Protein 2BV2 (pdb70)

Radius of gyration: 18.19 Å; Cα contacts (8 Å, |Δi|>4): 492; chains: 2; bounding box: 46×41×26 Å

Foldseek 3Di:
DKKKFAQAFPRDHDIDIDDAKFQFCVVVPQQQRTFWMADQAAKKKWAQHGRSDHDIFIDGGGIGRGQVSRPDDHSRTTIMHTD/DKKKFAQAFQRDHDIDMDDAKDQFCVVVPQQQRTFWMADQAAKKKWALDGRPDHDIFIDGGDIQRGQVSRPHDHSRTTIMHGD

InterPro domains:
  IPR001064 Beta/gamma crystallin [PF00030] (3-82)
  IPR001064 Beta/gamma crystallin [PS50915] (2-42)
  IPR001064 Beta/gamma crystallin [PS50915] (43-84)
  IPR001064 Beta/gamma crystallin [SM00247] (3-84)
  IPR011024 Gamma-crystallin-like [SSF49695] (1-82)
  IPR050252 Beta/Gamma-Crystallin [PTHR11818] (2-81)

Sequence (166 aa):
GKIILFEDVEFGGKKLELETSVSDLNVHGFNDIVSSIIVESGTWFVFDDEGFSGPSYKLTPGKYPNPGSWGGNDDELSSVKQQGKIILFEDVEFGGKKLELETSVSDLNVHGFNDIVSSIIVESGTWFVFDDEGFSGPSYKLTPGKYPNPGSWGGNDDELSSVKQQ

Organism: Ciona intestinalis (NCBI:txid7719)

Solvent-accessible surface area: 7628 Å² total; per-residue (Å²): 41,71,0,16,0,12,68,62,76,117,52,26,48,130,138,28,92,14,107,96,43,15,53,39,0,76,104,87,49,2,37,54,47,0,6,0,0,20,3,92,50,27,31,0,60,0,14,6,31,84,39,69,11,0,49,41,31,123,0,63,80,33,146,32,40,61,13,59,51,20,61,15,92,80,64,60,0,6,0,0,50,70,116,46,47,0,8,0,14,70,36,35,42,47,3,46,133,109,30,77,13,109,86,48,13,53,46,0,90,110,82,49,3,41,56,49,0,7,0,0,28,3,97,50,36,25,0,60,0,23,7,77,69,37,63,54,38,78,62,30,121,4,60,78,31,141,28,37,59,14,60,49,19,61,17,78,79,57,66,0,8,0,0,91,60,174

B-factor: mean 14.63, std 6.24, range [4.91, 46.44]

Secondary structure (DSSP, 8-state):
-EEEEESSGGG-S-EEEESS-BS-GGGGT-TT---EEEEEES-EEEEEETTTEEEEEEE-SEEE-SGGGGT--TT---EEEE-/-EEEEEEEGGGEEEEEEESS-BS-GGGGT-TT---EEEEEES-EEEEEETTTEEEEEEE-SEEE-SHHHHT--TT---EEEE-

Structure (mmCIF, N/CA/C/O backbone):
data_2BV2
#
_entry.id   2BV2
#
_cell.length_a   98.037
_cell.length_b   29.788
_cell.length_c   57.278
_cell.angle_alpha   90.00
_cell.angle_beta   121.48
_cell.angle_gamma   90.00
#
_symmetry.space_group_name_H-M   'C 1 2 1'
#
loop_
_entity.id
_entity.type
_entity.pdbx_description
1 polymer 'CIONA BETAGAMMA-CRYSTALLIN'
2 non-polymer 'CALCIUM ION'
3 non-polymer 'ACETATE ION'
4 non-polymer 'SULFATE ION'
5 water water
#
loop_
_atom_site.group_PDB
_atom_site.id
_atom_site.type_symbol
_atom_site.label_atom_id
_atom_site.label_alt_id
_atom_site.label_comp_id
_atom_site.label_asym_id
_atom_site.label_entity_id
_atom_site.label_seq_id
_atom_site.pdbx_PDB_ins_code
_atom_site.Cartn_x
_atom_site.Cartn_y
_atom_site.Cartn_z
_atom_site.occupancy
_atom_site.B_iso_or_equiv
_at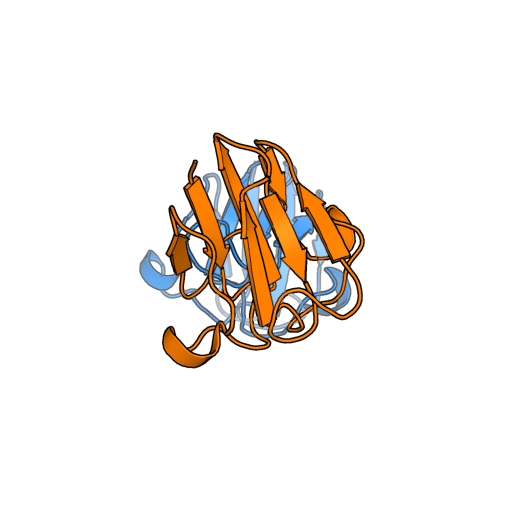om_site.auth_seq_id
_atom_site.auth_comp_id
_atom_site.auth_asym_id
_atom_site.auth_atom_id
_atom_site.pdbx_PDB_model_num
ATOM 1 N N . GLY A 1 1 ? 37.343 10.214 21.913 1.00 25.35 1 GLY A N 1
ATOM 2 C CA . GLY A 1 1 ? 36.532 9.670 20.800 1.00 21.75 1 GLY A CA 1
ATOM 3 C C . GLY A 1 1 ? 37.346 9.635 19.525 1.00 17.15 1 GLY A C 1
ATOM 4 O O . GLY A 1 1 ? 38.241 10.453 19.331 1.00 18.81 1 GLY A O 1
ATOM 5 N N . LYS A 1 2 ? 37.038 8.682 18.655 1.00 14.90 2 LYS A N 1
ATOM 6 C CA . LYS A 1 2 ? 37.688 8.597 17.357 1.00 13.66 2 LYS A CA 1
ATOM 7 C C . LYS A 1 2 ? 36.668 8.132 16.339 1.00 11.20 2 LYS A C 1
ATOM 8 O O . LYS A 1 2 ? 36.033 7.101 16.516 1.00 13.80 2 LYS A O 1
ATOM 14 N N . ILE A 1 3 ? 36.537 8.900 15.265 1.00 10.20 3 ILE A N 1
ATOM 15 C CA . ILE A 1 3 ? 35.631 8.555 14.167 1.00 9.71 3 ILE A CA 1
ATOM 16 C C . ILE A 1 3 ? 36.431 8.626 12.875 1.00 8.47 3 ILE A C 1
ATOM 17 O O . ILE A 1 3 ? 37.312 9.486 12.714 1.00 11.78 3 ILE A O 1
ATOM 22 N N . ILE A 1 4 ? 36.140 7.709 11.962 1.00 10.87 4 ILE A N 1
ATOM 23 C CA . ILE A 1 4 ? 36.772 7.683 10.642 1.00 10.35 4 ILE A CA 1
ATOM 24 C C . ILE A 1 4 ? 35.686 7.784 9.565 1.00 8.84 4 ILE A C 1
ATOM 25 O O . ILE A 1 4 ? 34.788 6.930 9.486 1.00 10.46 4 ILE A O 1
ATOM 30 N N . LEU A 1 5 ? 35.805 8.820 8.732 1.00 9.85 5 LEU A N 1
ATOM 31 C CA . LEU A 1 5 ? 34.859 9.105 7.665 1.00 7.80 5 LEU A CA 1
ATOM 32 C C . LEU A 1 5 ? 35.453 8.611 6.364 1.00 9.14 5 LEU A C 1
ATOM 33 O O . LEU A 1 5 ? 36.639 8.814 6.129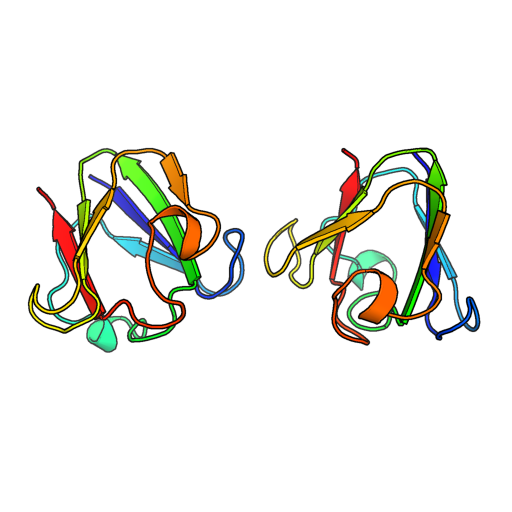 1.00 10.10 5 LEU A O 1
ATOM 38 N N . PHE A 1 6 ? 34.628 7.989 5.523 1.00 8.55 6 PHE A N 1
ATOM 39 C CA . PHE A 1 6 ? 35.077 7.410 4.264 1.00 8.46 6 PHE A CA 1
ATOM 40 C C . PHE A 1 6 ? 34.328 7.984 3.088 1.00 8.03 6 PHE A C 1
ATOM 41 O O . PHE A 1 6 ? 33.114 8.126 3.149 1.00 10.65 6 PHE A O 1
ATOM 49 N N . GLU A 1 7 ? 35.047 8.204 1.987 1.00 8.37 7 GLU A N 1
ATOM 50 C CA . GLU A 1 7 ? 34.477 8.740 0.756 1.00 7.97 7 GLU A CA 1
ATOM 51 C C . GLU A 1 7 ? 33.484 7.805 0.090 1.00 8.04 7 GLU A C 1
ATOM 52 O O . GLU A 1 7 ? 32.447 8.259 -0.433 1.00 9.79 7 GLU A O 1
ATOM 58 N N . ASP A 1 8 ? 33.797 6.506 0.102 1.00 12.08 8 ASP A N 1
ATOM 59 C CA . ASP A 1 8 ? 32.962 5.491 -0.531 1.00 9.64 8 ASP A CA 1
ATOM 60 C C . ASP A 1 8 ? 32.290 4.568 0.496 1.00 7.56 8 ASP A C 1
ATOM 61 O O . ASP A 1 8 ? 32.747 4.415 1.609 1.00 12.07 8 ASP A O 1
ATOM 66 N N . VAL A 1 9 ? 31.221 3.918 0.059 1.00 7.53 9 VAL A N 1
ATOM 67 C CA . VAL A 1 9 ? 30.579 2.873 0.834 1.00 6.14 9 VAL A CA 1
ATOM 68 C C . VAL A 1 9 ? 31.553 1.729 1.149 1.00 9.06 9 VAL A C 1
ATOM 69 O O . VAL A 1 9 ? 32.613 1.557 0.508 1.00 10.40 9 VAL A O 1
ATOM 73 N N . GLU A 1 10 ? 31.192 0.944 2.163 1.00 10.92 10 GLU A N 1
ATOM 74 C CA . GLU A 1 10 ? 31.991 -0.225 2.544 1.00 9.51 10 GLU A CA 1
ATOM 75 C C . GLU A 1 10 ? 33.431 0.139 2.886 1.00 9.69 10 GLU A C 1
ATOM 76 O O . GLU A 1 10 ? 34.345 -0.661 2.678 1.00 11.42 10 GLU A O 1
ATOM 82 N N . PHE A 1 11 ? 33.615 1.352 3.412 1.00 9.22 11 PHE A N 1
ATOM 83 C CA . PHE A 1 11 ? 34.910 1.805 3.954 1.00 10.24 11 PHE A CA 1
ATOM 84 C C . PHE A 1 11 ? 36.017 1.884 2.893 1.00 9.39 11 PHE A C 1
ATOM 85 O O . PHE A 1 11 ? 37.203 1.752 3.176 1.00 10.88 11 PHE A O 1
ATOM 93 N N . GLY A 1 12 ? 35.596 2.187 1.684 1.00 11.47 12 GLY A N 1
ATOM 94 C CA . GLY A 1 12 ? 36.509 2.439 0.582 1.00 9.96 12 GLY A CA 1
ATOM 95 C C . GLY A 1 12 ? 36.833 3.908 0.371 1.00 13.04 12 GLY A C 1
ATOM 96 O O . GLY A 1 12 ? 36.249 4.817 0.997 1.00 10.45 12 GLY A O 1
ATOM 97 N N . GLY A 1 13 ? 37.766 4.149 -0.539 1.00 12.87 13 GLY A N 1
ATOM 98 C CA . GLY A 1 13 ? 38.093 5.504 -0.937 1.00 13.33 13 GLY A CA 1
ATOM 99 C C . GLY A 1 13 ? 38.873 6.259 0.113 1.00 12.54 13 GLY A C 1
ATOM 100 O O . GLY A 1 13 ? 39.443 5.671 1.038 1.00 11.02 13 GLY A O 1
ATOM 101 N N . LYS A 1 14 ? 38.872 7.583 -0.032 1.00 10.90 14 LYS A N 1
ATOM 102 C CA . LYS A 1 14 ? 39.604 8.472 0.875 1.00 10.53 14 LYS A CA 1
ATOM 103 C C . LYS A 1 14 ? 39.009 8.426 2.295 1.00 10.66 14 LYS A C 1
ATOM 104 O O . LYS A 1 14 ? 37.790 8.309 2.489 1.00 11.08 14 LYS A O 1
ATOM 110 N N . LYS A 1 15 ? 39.875 8.502 3.294 1.00 10.34 15 LYS A N 1
ATOM 111 C CA . LYS A 1 15 ? 39.391 8.487 4.662 1.00 12.41 15 LYS A CA 1
ATOM 112 C C . LYS A 1 15 ? 39.929 9.657 5.453 1.00 13.13 15 LYS A C 1
ATOM 113 O O . LYS A 1 15 ? 40.994 10.191 5.137 1.00 14.41 15 LYS A O 1
ATOM 119 N N . LEU A 1 16 ? 39.153 10.056 6.460 1.00 12.10 16 LEU A N 1
ATOM 120 C CA . LEU A 1 16 ? 39.500 11.146 7.378 1.00 10.37 16 LEU A CA 1
ATOM 121 C C . LEU A 1 16 ? 39.226 10.663 8.786 1.00 8.02 16 LEU A C 1
ATOM 122 O O . LEU A 1 16 ? 38.082 10.374 9.127 1.00 11.09 16 LEU A O 1
ATOM 127 N N . GLU A 1 17 ? 40.286 10.566 9.594 1.00 10.32 17 GLU A N 1
ATOM 128 C CA . GLU A 1 17 ? 40.139 10.211 11.006 1.00 12.57 17 GLU A CA 1
ATOM 129 C C . GLU A 1 17 ? 40.073 11.486 11.836 1.00 14.16 17 GLU A C 1
ATOM 130 O O . GLU A 1 17 ? 40.916 12.373 11.670 1.00 11.12 17 GLU A O 1
ATOM 136 N N . LEU A 1 18 ? 39.074 11.567 12.716 1.00 12.90 18 LEU A N 1
ATOM 137 C CA . LEU A 1 18 ? 38.888 12.712 13.591 1.00 14.44 18 LEU A CA 1
ATOM 138 C C . LEU A 1 18 ? 38.792 12.310 15.066 1.00 11.06 18 LEU A C 1
ATOM 139 O O . LEU A 1 18 ? 38.226 11.262 15.418 1.00 11.95 18 LEU A O 1
ATOM 144 N N . GLU A 1 19 ? 39.372 13.146 15.926 1.00 11.80 19 GLU A N 1
ATOM 145 C CA . GLU A 1 19 ? 39.279 12.947 17.362 1.00 11.09 19 GLU A CA 1
ATOM 146 C 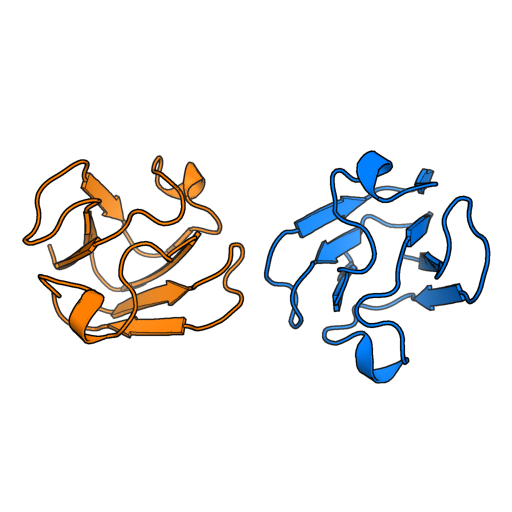C . GLU A 1 19 ? 38.722 14.190 18.064 1.00 14.93 19 GLU A C 1
ATOM 147 O O . GLU A 1 19 ? 38.759 14.299 19.297 1.00 14.65 19 GLU A O 1
ATOM 153 N N . THR A 1 20 ? 38.190 15.120 17.276 1.00 14.20 20 THR A N 1
ATOM 154 C CA . THR A 1 20 ? 37.667 16.377 17.803 1.00 14.51 20 THR A CA 1
ATOM 155 C C . THR A 1 20 ? 36.525 16.773 16.890 1.00 15.16 20 THR A C 1
ATOM 156 O O . THR A 1 20 ? 36.416 16.251 15.785 1.00 17.49 20 THR A O 1
ATOM 163 N N . SER A 1 21 ? 35.668 17.669 17.355 1.00 14.12 21 SER A N 1
ATOM 164 C CA . SER A 1 21 ? 34.545 18.142 16.567 1.00 15.04 21 SER A CA 1
ATOM 165 C C . SER A 1 21 ? 35.063 18.973 15.405 1.00 13.78 21 SER A C 1
ATOM 166 O O . SER A 1 21 ? 36.144 19.542 15.484 1.00 16.35 21 SER A O 1
ATOM 171 N N . VAL A 1 22 ? 34.303 19.000 14.312 1.00 15.21 22 VAL A N 1
ATOM 172 C CA . VAL A 1 22 ? 34.652 19.766 13.121 1.00 11.52 22 VAL A CA 1
ATOM 173 C C . VAL A 1 22 ? 33.375 20.407 12.605 1.00 13.74 22 VAL A C 1
ATOM 174 O O . VAL A 1 22 ? 32.489 19.702 12.142 1.00 12.91 22 VAL A O 1
ATOM 178 N N . SER A 1 23 ? 33.295 21.736 12.702 1.00 12.67 23 SER A N 1
ATOM 179 C CA . SER A 1 23 ? 32.083 22.472 12.330 1.00 14.16 23 SER A CA 1
ATOM 180 C C . SER A 1 23 ? 31.897 22.590 10.827 1.00 12.30 23 SER A C 1
ATOM 181 O O . SER A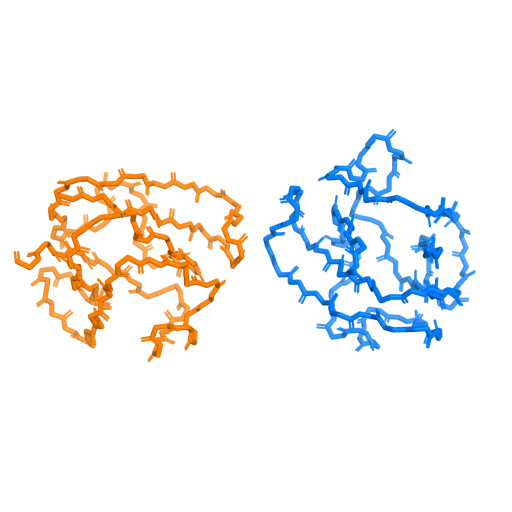 1 23 ? 30.785 22.862 10.361 1.00 13.49 23 SER A O 1
ATOM 186 N N . ASP A 1 24 ? 32.979 22.426 10.062 1.00 14.62 24 ASP A N 1
ATOM 187 C CA . ASP A 1 24 ? 32.913 22.567 8.616 1.00 14.12 24 ASP A CA 1
ATOM 188 C C . ASP A 1 24 ? 33.870 21.594 7.945 1.00 15.25 24 ASP A C 1
ATOM 189 O O . ASP A 1 24 ? 35.074 21.857 7.847 1.00 12.64 24 ASP A O 1
ATOM 194 N N . LEU A 1 25 ? 33.333 20.471 7.473 1.00 13.35 25 LEU A N 1
ATOM 195 C CA . LEU A 1 25 ? 34.185 19.440 6.854 1.00 11.48 25 LEU A CA 1
ATOM 196 C C . LEU A 1 25 ? 34.969 19.909 5.640 1.00 10.17 25 LEU A C 1
ATOM 197 O O . LEU A 1 25 ? 35.910 19.244 5.257 1.00 12.14 25 LEU A O 1
ATOM 202 N N . ASN A 1 26 ? 34.579 21.031 5.035 1.00 11.51 26 ASN A N 1
ATOM 203 C CA . ASN A 1 26 ? 35.363 21.639 3.935 1.00 10.18 26 ASN A CA 1
ATOM 204 C C . ASN A 1 26 ? 36.814 21.927 4.300 1.00 11.28 26 ASN A C 1
ATOM 205 O O . ASN A 1 26 ? 37.687 21.907 3.429 1.00 12.37 26 ASN A O 1
ATOM 210 N N . VAL A 1 27 ? 37.073 22.220 5.570 1.00 12.66 27 VAL A N 1
ATOM 211 C CA . VAL A 1 27 ? 38.440 22.534 6.006 1.00 12.24 27 VAL A CA 1
ATOM 212 C C . VAL A 1 27 ? 39.383 21.366 5.719 1.00 14.36 27 VAL A C 1
ATOM 213 O O . VAL A 1 27 ? 40.585 21.568 5.506 1.00 17.58 27 VAL A O 1
ATOM 217 N N . HIS A 1 28 ? 38.826 20.155 5.706 1.00 13.01 28 HIS A N 1
ATOM 218 C CA . HIS A 1 28 ? 39.566 18.928 5.371 1.00 11.37 28 HIS A CA 1
ATOM 219 C C . HIS A 1 28 ? 39.163 18.297 4.036 1.00 11.95 28 HIS A C 1
ATOM 220 O O . HIS A 1 28 ? 39.530 17.160 3.761 1.00 13.20 28 HIS A O 1
ATOM 227 N N . GLY A 1 29 ? 38.427 19.030 3.199 1.00 11.54 29 GLY A N 1
ATOM 228 C CA . GLY A 1 29 ? 38.038 18.536 1.876 1.00 12.02 29 GLY A CA 1
ATOM 229 C C . GLY A 1 29 ? 37.065 17.370 1.917 1.00 11.57 29 GLY A C 1
ATOM 230 O O . GLY A 1 29 ? 37.034 16.548 0.989 1.00 15.88 29 GLY A O 1
ATOM 231 N N . PHE A 1 30 ? 36.257 17.304 2.972 1.00 11.12 30 PHE A N 1
ATOM 232 C CA . PHE A 1 30 ? 35.371 16.166 3.215 1.00 11.68 30 PHE A CA 1
ATOM 233 C C . PHE A 1 30 ? 33.893 16.566 3.308 1.00 14.29 30 PHE A C 1
ATOM 234 O O . PHE A 1 30 ? 33.062 15.834 3.838 1.00 13.12 30 PHE A O 1
ATOM 242 N N . ASN A 1 31 ? 33.571 17.736 2.797 1.00 10.48 31 ASN A N 1
ATOM 243 C CA . ASN A 1 31 ? 32.186 18.166 2.745 1.00 13.17 31 ASN A CA 1
ATOM 244 C C . ASN A 1 31 ? 31.457 17.467 1.615 1.00 10.42 31 ASN A C 1
ATOM 245 O O . ASN A 1 31 ? 31.924 17.445 0.479 1.00 12.74 31 ASN A O 1
ATOM 250 N N . ASP A 1 32 ? 30.301 16.910 1.947 1.00 12.96 32 ASP A N 1
ATOM 251 C CA . ASP A 1 32 ? 29.383 16.311 0.992 1.00 11.55 32 ASP A CA 1
ATOM 252 C C . ASP A 1 32 ? 29.993 15.200 0.139 1.00 9.42 32 ASP A C 1
ATOM 253 O O . ASP A 1 32 ? 29.687 15.082 -1.051 1.00 13.71 32 ASP A O 1
ATOM 258 N N . ILE A 1 33 ? 30.854 14.390 0.757 1.00 9.35 33 ILE A N 1
ATOM 259 C CA . ILE A 1 33 ? 31.351 13.187 0.099 1.00 10.59 33 ILE A CA 1
ATOM 260 C C . ILE A 1 33 ? 31.247 11.910 0.897 1.00 7.86 33 ILE A C 1
ATOM 261 O O . ILE A 1 33 ? 31.514 10.860 0.344 1.00 8.70 33 ILE A O 1
ATOM 266 N N . VAL A 1 34 ? 30.899 11.972 2.181 1.00 8.55 34 VAL A N 1
ATOM 267 C CA . VAL A 1 34 ? 30.970 10.782 3.027 1.00 9.40 34 VAL A CA 1
ATOM 268 C C . VAL A 1 34 ? 29.866 9.768 2.691 1.00 10.66 34 VAL A C 1
ATOM 269 O O . VAL A 1 34 ? 28.693 10.118 2.555 1.00 11.85 34 VAL A O 1
ATOM 273 N N . SER A 1 35 ? 30.279 8.508 2.526 1.00 9.86 35 SER A N 1
ATOM 274 C CA . SER A 1 35 ? 29.377 7.434 2.185 1.00 9.07 35 SER A CA 1
ATOM 275 C C . SER A 1 35 ? 29.463 6.219 3.135 1.00 6.71 35 SER A C 1
ATOM 276 O O . SER A 1 35 ? 28.616 5.352 3.070 1.00 9.12 35 SER A O 1
ATOM 279 N N . SER A 1 36 ? 30.504 6.127 3.977 1.00 5.77 36 SER A N 1
ATOM 280 C CA . SER A 1 36 ? 30.514 5.181 5.086 1.00 7.70 36 SER A CA 1
ATOM 281 C C . SER A 1 36 ? 31.348 5.726 6.248 1.00 9.42 36 SER A C 1
ATOM 282 O O . SER A 1 36 ? 32.118 6.689 6.081 1.00 10.51 36 SER A O 1
ATOM 285 N N . ILE A 1 37 ? 31.176 5.109 7.416 1.00 11.62 37 ILE A N 1
ATOM 286 C CA . ILE A 1 37 ? 31.750 5.616 8.666 1.00 12.20 37 ILE A CA 1
ATOM 287 C C . ILE A 1 37 ? 32.110 4.469 9.590 1.00 8.82 37 ILE A C 1
ATOM 288 O O . ILE A 1 37 ? 31.371 3.503 9.683 1.00 11.21 37 ILE A O 1
ATOM 293 N N . ILE A 1 38 ? 33.253 4.586 10.270 1.00 9.76 38 ILE A N 1
ATOM 294 C CA . ILE A 1 38 ? 33.598 3.705 11.362 1.00 13.25 38 ILE A CA 1
ATOM 295 C C . ILE A 1 38 ? 33.774 4.558 12.609 1.00 13.24 38 ILE A C 1
ATOM 296 O O . ILE A 1 38 ? 34.583 5.495 12.622 1.00 13.67 38 ILE A O 1
ATOM 301 N N . VAL A 1 39 ? 33.007 4.257 13.656 1.00 11.84 39 VAL A N 1
ATOM 302 C CA . VAL A 1 39 ? 33.258 4.883 14.955 1.00 14.22 39 VAL A CA 1
ATOM 303 C C . VAL A 1 39 ? 34.096 3.909 15.768 1.00 12.53 39 VAL A C 1
ATOM 304 O O . VAL A 1 39 ? 33.617 2.843 16.139 1.00 13.74 39 VAL A O 1
ATOM 308 N N . GLU A 1 40 ? 35.347 4.278 16.044 1.00 12.98 40 GLU A N 1
ATOM 309 C CA . GLU A 1 40 ? 36.238 3.433 16.842 1.00 13.58 40 GLU A CA 1
ATOM 310 C C . GLU A 1 40 ? 35.927 3.551 18.327 1.00 13.69 40 GLU A C 1
ATOM 311 O O . GLU A 1 40 ? 35.884 2.550 19.037 1.00 18.14 40 GLU A O 1
ATOM 317 N N . SER A 1 41 ? 35.701 4.783 18.785 1.00 14.67 41 SER A N 1
ATOM 318 C CA . SER A 1 41 ? 35.350 5.052 20.173 1.00 10.90 41 SER A CA 1
ATOM 319 C C . SER A 1 41 ? 34.544 6.325 20.256 1.00 14.70 41 SER A C 1
ATOM 320 O O . SER A 1 41 ? 34.613 7.157 19.367 1.00 15.60 41 SER A O 1
ATOM 323 N N . GLY A 1 42 ? 33.789 6.463 21.342 1.00 15.92 42 GLY A N 1
ATOM 324 C CA . GLY A 1 42 ? 32.995 7.638 21.603 1.00 12.73 42 GLY A CA 1
ATOM 325 C C . GLY A 1 42 ? 31.648 7.564 20.933 1.00 14.77 42 GLY A C 1
ATOM 326 O O . GLY A 1 42 ? 31.421 6.711 20.069 1.00 14.76 42 GLY A O 1
ATOM 327 N N . THR A 1 43 ? 30.739 8.429 21.376 1.00 15.03 43 THR A N 1
ATOM 328 C CA . THR A 1 43 ? 29.470 8.637 20.686 1.00 15.15 43 THR A CA 1
ATOM 329 C C . THR A 1 43 ? 29.611 9.944 19.909 1.00 10.95 43 THR A C 1
ATOM 330 O O . THR A 1 43 ? 30.179 10.910 20.418 1.00 15.65 43 THR A O 1
ATOM 334 N N . TRP A 1 44 ? 29.136 9.939 18.665 1.00 12.47 44 TRP A N 1
ATOM 335 C CA . TRP A 1 44 ? 29.288 11.068 17.731 1.00 8.85 44 TRP A CA 1
ATOM 336 C C . TRP A 1 44 ? 27.951 11.439 17.132 1.00 12.81 44 TRP A C 1
ATOM 337 O O . TRP A 1 44 ? 27.132 10.571 16.886 1.00 15.61 44 TRP A O 1
ATOM 348 N N . PHE A 1 45 ? 27.731 12.736 16.933 1.00 13.32 45 PHE A N 1
ATOM 349 C CA . PHE A 1 45 ? 26.626 13.206 16.125 1.00 11.97 45 PHE A CA 1
ATOM 350 C C . PHE A 1 45 ? 27.194 13.737 14.820 1.00 12.77 45 PHE A C 1
ATOM 351 O O . PHE A 1 45 ? 28.123 14.540 14.815 1.00 14.86 45 PHE A O 1
ATOM 359 N N . VAL A 1 46 ? 26.614 13.314 13.710 1.00 11.01 46 VAL A N 1
ATOM 360 C CA . VAL A 1 46 ? 27.033 13.820 12.424 1.00 11.54 46 VAL A CA 1
ATOM 361 C C . VAL A 1 46 ? 25.854 14.574 11.820 1.00 12.73 46 VAL A C 1
ATOM 362 O O . VAL A 1 46 ? 24.718 14.181 11.999 1.00 14.58 46 VAL A O 1
ATOM 366 N N . PHE A 1 47 ? 26.152 15.666 11.122 1.00 11.05 47 PHE A N 1
ATOM 367 C CA . PHE A 1 47 ? 25.144 16.609 10.672 1.00 11.04 47 PHE A CA 1
ATOM 368 C C . PHE A 1 47 ? 25.268 16.881 9.183 1.00 12.03 47 PHE A C 1
ATOM 369 O O . PHE A 1 47 ? 26.374 16.990 8.674 1.00 11.09 47 PHE A O 1
ATOM 377 N N . ASP A 1 48 ? 24.126 17.046 8.507 1.00 11.57 48 ASP A N 1
ATOM 378 C CA . ASP A 1 48 ? 24.107 17.402 7.087 1.00 9.63 48 ASP A CA 1
ATOM 379 C C . ASP A 1 48 ? 24.332 18.886 6.749 1.00 9.24 48 ASP A C 1
ATOM 380 O O . ASP A 1 48 ? 24.583 19.196 5.580 1.00 11.85 48 ASP A O 1
ATOM 385 N N . ASP A 1 49 ? 24.238 19.791 7.728 1.00 10.22 49 ASP A N 1
ATOM 386 C CA . ASP A 1 49 ? 24.667 21.172 7.537 1.00 9.73 49 ASP A CA 1
ATOM 387 C C . ASP A 1 49 ? 25.946 21.419 8.318 1.00 10.64 49 ASP A C 1
ATOM 388 O O . ASP A 1 49 ? 26.317 20.640 9.211 1.00 10.53 49 ASP A O 1
ATOM 393 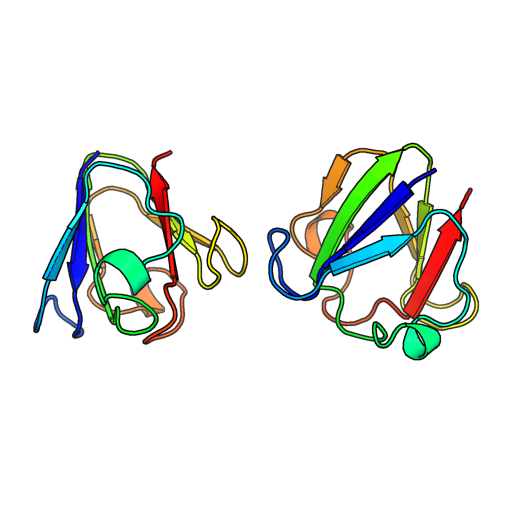N N . GLU A 1 50 ? 26.622 22.512 7.963 1.00 10.85 50 GLU A N 1
ATOM 394 C CA . GLU A 1 50 ? 27.790 22.974 8.705 1.00 14.04 50 GLU A CA 1
ATOM 395 C C . GLU A 1 50 ? 27.325 23.515 10.056 1.00 11.85 50 GLU A C 1
ATOM 396 O O . GLU A 1 50 ? 26.145 23.820 10.252 1.00 13.77 50 GLU A O 1
ATOM 402 N N . GLY A 1 51 ? 28.249 23.598 10.999 1.00 12.99 51 GLY A N 1
ATOM 403 C CA . GLY A 1 51 ? 27.960 24.190 12.291 1.00 11.02 51 GLY A CA 1
ATOM 404 C C . GLY A 1 51 ? 27.072 23.370 13.203 1.00 12.88 51 GLY A C 1
ATOM 405 O O . GLY A 1 51 ? 26.347 23.940 14.014 1.00 14.90 51 GLY A O 1
ATOM 406 N N . PHE A 1 52 ? 27.153 22.040 13.117 1.00 10.33 52 PHE A N 1
ATOM 407 C CA . PHE A 1 52 ? 26.393 21.181 13.995 1.00 10.34 52 PHE A CA 1
ATOM 408 C C . PHE A 1 52 ? 24.916 21.495 13.890 1.00 11.75 52 PHE A C 1
ATOM 409 O O . PHE A 1 52 ? 24.236 21.728 14.903 1.00 13.14 52 PHE A O 1
ATOM 417 N N . SER A 1 53 ? 24.424 21.506 12.655 1.00 8.04 53 SER A N 1
ATOM 418 C CA . SER A 1 53 ? 23.053 21.904 12.400 1.00 8.76 53 SER A CA 1
ATOM 419 C C . SER A 1 53 ? 22.585 21.153 11.182 1.00 6.23 53 SER A C 1
ATOM 420 O O . SER A 1 53 ? 23.376 20.450 10.567 1.00 11.43 53 SER A O 1
ATOM 423 N N . GLY A 1 54 ? 21.318 21.311 10.818 1.00 8.69 54 GLY A N 1
ATOM 424 C CA . GLY A 1 54 ? 20.701 20.455 9.788 1.00 10.45 54 GLY A CA 1
ATOM 425 C C . GLY A 1 54 ? 20.442 19.043 10.322 1.00 10.02 54 GLY A C 1
ATOM 426 O O . GLY A 1 54 ? 20.716 18.742 11.485 1.00 13.08 54 GLY A O 1
ATOM 427 N N . PRO A 1 55 ? 19.904 18.160 9.471 1.00 12.81 55 PRO A N 1
ATOM 428 C CA . PRO A 1 55 ? 19.643 16.778 9.848 1.00 14.02 55 PRO A CA 1
ATOM 429 C C . PRO A 1 55 ? 20.821 16.168 10.628 1.00 9.95 55 PRO A C 1
ATOM 430 O O . PRO A 1 55 ? 21.963 16.292 10.195 1.00 11.89 55 PRO A O 1
ATOM 434 N N . SER A 1 56 ? 20.532 15.525 11.760 1.00 12.71 56 SER A N 1
ATOM 435 C CA . SER A 1 56 ? 21.578 15.002 12.650 1.00 13.69 56 SER A CA 1
ATOM 436 C C . SER A 1 56 ? 21.353 13.509 12.885 1.00 11.73 56 SER A C 1
ATOM 437 O O . SER A 1 56 ? 20.224 13.011 12.792 1.00 12.24 56 SER A O 1
ATOM 440 N N . TYR A 1 57 ? 22.446 12.813 13.175 1.00 10.87 57 TYR A N 1
ATOM 441 C CA . TYR A 1 57 ? 22.450 11.357 13.287 1.00 9.81 57 TYR A CA 1
ATOM 442 C C . TYR A 1 57 ? 23.411 10.949 14.391 1.00 12.06 57 TYR A C 1
ATOM 443 O O . TYR A 1 57 ? 24.568 11.394 14.402 1.00 13.06 57 TYR A O 1
ATOM 452 N N . LYS A 1 58 ? 22.930 10.106 15.308 1.00 15.28 58 LYS A N 1
ATOM 453 C CA . LYS A 1 58 ? 23.727 9.619 16.423 1.00 14.83 58 LYS A CA 1
ATOM 454 C C . LYS A 1 58 ? 24.385 8.288 16.090 1.00 11.97 58 LYS A C 1
ATOM 455 O O . LYS A 1 58 ? 23.737 7.352 15.606 1.00 13.90 58 LYS A O 1
ATOM 461 N N . LEU A 1 59 ? 25.674 8.207 16.389 1.00 11.88 59 LEU A N 1
ATOM 462 C CA . LEU A 1 59 ? 26.504 7.074 16.007 1.00 15.25 59 LEU A CA 1
ATOM 463 C C . LEU A 1 59 ? 27.277 6.678 17.221 1.00 13.76 59 LEU A C 1
ATOM 464 O O . LEU A 1 59 ? 27.876 7.541 17.872 1.00 15.80 59 LEU A O 1
ATOM 469 N N . THR A 1 60 ? 27.225 5.391 17.550 1.00 16.66 60 THR A N 1
ATOM 470 C CA . THR A 1 60 ? 28.016 4.813 18.636 1.00 15.53 60 THR A CA 1
ATOM 471 C C . THR A 1 60 ? 29.038 3.876 18.009 1.00 15.91 60 THR A C 1
ATOM 472 O O . THR A 1 60 ? 28.955 3.588 16.801 1.00 17.21 60 THR A O 1
ATOM 476 N N . PRO A 1 61 ? 30.021 3.418 18.803 1.00 14.67 61 PRO A N 1
ATOM 477 C CA . PRO A 1 61 ? 31.080 2.565 18.276 1.00 15.59 61 PRO A CA 1
ATOM 478 C C . PRO A 1 61 ? 30.593 1.402 17.410 1.00 12.72 61 PRO A C 1
ATOM 479 O O . PRO A 1 61 ? 29.674 0.685 17.783 1.00 14.61 61 PRO A O 1
ATOM 483 N N . GLY A 1 62 ? 31.232 1.230 16.256 1.00 13.36 62 GLY A N 1
ATOM 484 C CA . GLY A 1 62 ? 30.807 0.246 15.276 1.00 14.60 62 GLY A CA 1
ATOM 485 C C . GLY A 1 62 ? 31.018 0.746 13.862 1.00 12.69 62 GLY A C 1
ATOM 486 O O . GLY A 1 62 ? 31.486 1.863 13.646 1.00 12.14 62 GLY A O 1
ATOM 487 N N . LYS A 1 63 ? 30.656 -0.103 12.906 1.00 12.19 63 LYS A N 1
ATOM 488 C CA . LYS A 1 63 ? 30.812 0.180 11.504 1.00 12.55 63 LYS A CA 1
ATOM 489 C C . LYS A 1 63 ? 29.464 0.479 10.837 1.00 12.96 63 LYS A C 1
ATOM 490 O O . LYS A 1 63 ? 28.445 -0.149 11.119 1.00 15.98 63 LYS A O 1
ATOM 496 N N . TYR A 1 64 ? 29.506 1.457 9.941 1.00 14.72 64 TYR A N 1
ATOM 497 C CA . TYR A 1 64 ? 28.339 1.967 9.231 1.00 10.41 64 TYR A CA 1
ATOM 498 C C . TYR A 1 64 ? 28.706 1.964 7.741 1.00 11.72 64 TYR A C 1
ATOM 499 O O . TYR A 1 64 ? 29.282 2.941 7.229 1.00 14.08 64 TYR A O 1
ATOM 508 N N . PRO A 1 65 ? 28.419 0.845 7.047 1.00 11.12 65 PRO A N 1
ATOM 509 C CA . PRO A 1 65 ? 28.920 0.657 5.684 1.00 10.40 65 PRO A CA 1
ATOM 510 C C . PRO A 1 65 ? 28.257 1.484 4.579 1.00 11.98 65 PRO A C 1
ATOM 511 O O . PRO A 1 65 ? 28.775 1.523 3.462 1.00 12.46 65 PRO A O 1
ATOM 515 N N . ASN A 1 66 ? 27.119 2.104 4.873 1.00 12.73 66 ASN A N 1
ATOM 516 C CA . ASN A 1 66 ? 26.456 3.010 3.925 1.00 10.85 66 ASN A CA 1
ATOM 517 C C . ASN A 1 66 ? 25.604 4.021 4.693 1.00 9.64 66 ASN A C 1
ATOM 518 O O . ASN A 1 66 ? 25.371 3.841 5.891 1.00 13.17 66 ASN A O 1
ATOM 523 N N . PRO A 1 67 ? 25.168 5.108 4.028 1.00 11.03 67 PRO A N 1
ATOM 524 C CA . PRO A 1 67 ? 24.427 6.127 4.780 1.00 10.35 67 PRO A CA 1
ATOM 525 C C . PRO A 1 67 ? 23.100 5.623 5.401 1.00 9.20 67 PRO A C 1
ATOM 526 O O . PRO A 1 67 ? 22.722 6.054 6.509 1.00 14.85 67 PRO A O 1
ATOM 530 N N . GLY A 1 68 ? 22.436 4.683 4.742 1.00 12.48 68 GLY A N 1
ATOM 531 C CA . GLY A 1 68 ? 21.237 4.055 5.307 1.00 12.96 68 GLY A CA 1
ATOM 532 C C . GLY A 1 68 ? 21.472 3.455 6.677 1.00 12.93 68 GLY A C 1
ATOM 533 O O . GLY A 1 68 ? 20.560 3.445 7.506 1.00 13.27 68 GLY A O 1
ATOM 534 N N . SER A 1 69 ? 22.700 2.992 6.939 1.00 9.79 69 SER A N 1
ATOM 535 C CA . SER A 1 69 ? 23.016 2.385 8.207 1.00 11.53 69 SER A CA 1
ATOM 536 C C . SER A 1 69 ? 23.004 3.394 9.352 1.00 9.86 69 SER A C 1
ATOM 537 O O . SER A 1 69 ? 22.841 2.999 10.497 1.00 12.56 69 SER A O 1
ATOM 540 N N . TRP A 1 70 ? 23.162 4.684 9.063 1.00 11.48 70 TRP A N 1
ATOM 541 C CA . TRP A 1 70 ? 22.905 5.722 10.096 1.00 11.00 70 TRP A CA 1
ATOM 542 C C . TRP A 1 70 ? 21.602 6.516 9.910 1.00 12.54 70 TRP A C 1
ATOM 543 O O . TRP A 1 70 ? 21.310 7.427 10.682 1.00 14.70 70 TRP A O 1
ATOM 554 N N . GLY A 1 71 ? 20.802 6.115 8.928 1.00 15.88 71 GLY A N 1
ATOM 555 C CA . GLY A 1 71 ? 19.508 6.737 8.625 1.00 17.62 71 GLY A CA 1
ATOM 556 C C . GLY A 1 71 ? 19.632 8.006 7.797 1.00 18.76 71 GLY A C 1
ATOM 557 O O . GLY A 1 71 ? 18.698 8.812 7.744 1.00 19.56 71 GLY A O 1
ATOM 558 N N . GLY A 1 72 ? 20.778 8.182 7.141 1.00 14.60 72 GLY A N 1
ATOM 559 C CA . GLY A 1 72 ? 21.086 9.428 6.450 1.00 13.14 72 GLY A CA 1
ATOM 560 C C . GLY A 1 72 ? 21.145 9.308 4.944 1.00 16.19 72 GLY A C 1
ATOM 561 O O . GLY A 1 72 ? 20.738 8.298 4.377 1.00 18.28 72 GLY A O 1
ATOM 562 N N . ASN A 1 73 ? 21.664 10.370 4.328 1.00 17.49 73 ASN A N 1
ATOM 563 C CA . ASN A 1 73 ? 21.750 10.549 2.888 1.00 17.82 73 ASN A CA 1
ATOM 564 C C . ASN A 1 73 ? 23.212 10.503 2.444 1.00 17.60 73 ASN A C 1
ATOM 565 O O . ASN A 1 73 ? 24.108 10.912 3.183 1.00 19.58 73 ASN A O 1
ATOM 570 N N . ASP A 1 74 ? 23.447 10.010 1.234 1.00 15.79 74 ASP A N 1
ATOM 571 C CA . ASP A 1 74 ? 24.798 9.908 0.694 1.00 12.10 74 ASP A CA 1
ATOM 572 C C . ASP A 1 74 ? 25.324 11.286 0.366 1.00 9.14 74 ASP A C 1
ATOM 573 O O . ASP A 1 74 ? 24.563 12.130 -0.085 1.00 13.24 74 ASP A O 1
ATOM 578 N N . ASP A 1 75 ? 26.619 11.512 0.616 1.00 10.36 75 ASP A N 1
ATOM 579 C CA . ASP A 1 75 ? 27.283 12.722 0.136 1.00 10.53 75 ASP A CA 1
ATOM 580 C C . ASP A 1 75 ? 26.621 13.991 0.695 1.00 13.26 75 ASP A C 1
ATOM 581 O O . ASP A 1 75 ? 26.385 14.951 -0.046 1.00 12.44 75 ASP A O 1
ATOM 586 N N . GLU A 1 76 ? 26.351 13.975 2.001 1.00 10.55 76 GLU A N 1
ATOM 587 C CA . GLU A 1 76 ? 25.681 15.085 2.685 1.00 12.76 76 GLU A CA 1
ATOM 588 C C . GLU A 1 76 ? 26.251 15.509 4.030 1.00 11.60 76 GLU A C 1
ATOM 589 O O . GLU A 1 76 ? 25.895 16.566 4.536 1.00 10.87 76 GLU A O 1
ATOM 595 N N . LEU A 1 77 ? 27.142 14.741 4.625 1.00 10.72 77 LEU A N 1
ATOM 596 C CA . LEU A 1 77 ? 27.673 15.165 5.921 1.00 12.70 77 LEU A CA 1
ATOM 597 C C . LEU A 1 77 ? 28.495 16.428 5.744 1.00 10.10 77 LEU A C 1
ATOM 598 O O . LEU A 1 77 ? 29.288 16.528 4.810 1.00 14.67 77 LEU A O 1
ATOM 603 N N . SER A 1 78 ? 28.295 17.393 6.632 1.00 11.82 78 SER A N 1
ATOM 604 C CA . SER A 1 78 ? 29.061 18.643 6.590 1.00 11.91 78 SER A CA 1
ATOM 605 C C . SER A 1 78 ? 29.751 19.025 7.891 1.00 12.61 78 SER A C 1
ATOM 606 O O . SER A 1 78 ? 30.671 19.856 7.872 1.00 12.97 78 SER A O 1
ATOM 609 N N . SER A 1 79 ? 29.317 18.451 9.013 1.00 11.86 79 SER A N 1
ATOM 610 C CA . SER A 1 79 ? 29.979 18.697 10.305 1.00 9.92 79 SER A CA 1
ATOM 611 C C . SER A 1 79 ? 29.767 17.504 11.240 1.00 7.14 79 SER A C 1
ATOM 612 O O . SER A 1 79 ? 28.859 16.723 11.023 1.00 9.36 79 SER A O 1
ATOM 615 N N . VAL A 1 80 ? 30.667 17.345 12.216 1.00 9.48 80 VAL A N 1
ATOM 616 C CA . VAL A 1 80 ? 30.646 16.215 13.151 1.00 13.96 80 VAL A CA 1
ATOM 617 C C . VAL A 1 80 ? 31.024 16.682 14.549 1.00 13.81 80 VAL A C 1
ATOM 618 O O . VAL A 1 80 ? 31.952 17.472 14.706 1.00 12.35 80 VAL A O 1
ATOM 622 N N . LYS A 1 81 ? 30.316 16.171 15.560 1.00 16.91 81 LYS A N 1
ATOM 623 C CA . LYS A 1 81 ? 30.479 16.625 16.947 1.00 18.64 81 LYS A CA 1
ATOM 624 C C . LYS A 1 81 ? 30.523 15.442 17.905 1.00 16.12 81 LYS A C 1
ATOM 625 O O . LYS A 1 81 ? 29.719 14.531 17.809 1.00 16.99 81 LYS A O 1
ATOM 629 N N . GLN A 1 82 ? 31.471 15.474 18.838 1.00 19.98 82 GLN A N 1
ATOM 630 C CA . GLN A 1 82 ? 31.617 14.427 19.833 1.00 28.26 82 GLN A CA 1
ATOM 631 C C . GLN A 1 82 ? 30.559 14.621 20.926 1.00 31.41 82 GLN A C 1
ATOM 632 O O . GLN A 1 82 ? 30.279 15.754 21.321 1.00 36.12 82 GLN A O 1
ATOM 638 N N . GLN A 1 83 ? 29.953 13.529 21.385 1.00 33.16 83 GLN A N 1
ATOM 639 C CA . GLN A 1 83 ? 29.024 13.579 22.516 1.00 37.80 83 GLN A CA 1
ATOM 640 C C . GLN A 1 83 ? 29.790 13.379 23.826 1.00 40.55 83 GLN A C 1
ATOM 641 O O . GLN A 1 83 ? 30.087 12.248 24.222 1.00 46.44 83 GLN A O 1
ATOM 647 N N . GLY B 1 1 ? 8.990 40.230 22.577 1.00 12.77 1 GLY B N 1
ATOM 648 C CA . GLY B 1 1 ? 9.865 39.045 22.682 1.00 12.00 1 GLY B CA 1
ATOM 649 C C . GLY B 1 1 ? 10.609 38.818 21.388 1.00 9.39 1 GLY B C 1
ATOM 650 O O . GLY B 1 1 ? 10.672 39.706 20.545 1.00 11.07 1 GLY B O 1
ATOM 651 N N . LYS B 1 2 ? 11.168 37.620 21.237 1.00 12.26 2 LYS B N 1
ATOM 652 C CA . LYS B 1 2 ? 12.074 37.327 20.140 1.00 7.48 2 LYS B CA 1
ATOM 653 C C . LYS B 1 2 ? 11.966 35.863 19.791 1.00 10.28 2 LYS B C 1
ATOM 654 O O . LYS B 1 2 ? 12.083 34.990 20.665 1.00 8.86 2 LYS B O 1
ATOM 660 N N . ILE B 1 3 ? 11.723 35.602 18.512 1.00 10.03 3 ILE B N 1
ATOM 661 C CA . ILE B 1 3 ? 11.642 34.245 18.003 1.00 7.92 3 ILE B CA 1
ATOM 662 C C . ILE B 1 3 ? 12.543 34.167 16.782 1.00 8.49 3 ILE B C 1
ATOM 663 O O . ILE B 1 3 ? 12.713 35.163 16.061 1.00 13.43 3 ILE B O 1
ATOM 668 N N . ILE B 1 4 ? 13.153 33.001 16.584 1.00 8.09 4 ILE B N 1
ATOM 669 C CA . ILE B 1 4 ? 14.082 32.799 15.487 1.00 8.86 4 ILE B CA 1
ATOM 670 C C . ILE B 1 4 ? 13.604 31.572 14.748 1.00 9.11 4 ILE B C 1
ATOM 671 O O . ILE B 1 4 ? 13.409 30.526 15.357 1.00 8.60 4 ILE B O 1
ATOM 676 N N . LEU B 1 5 ? 13.379 31.728 13.449 1.00 11.02 5 LEU B N 1
ATOM 677 C CA . LEU B 1 5 ? 12.937 30.646 12.586 1.00 8.09 5 LEU B CA 1
ATOM 678 C C . LEU B 1 5 ? 14.064 30.186 11.671 1.00 8.30 5 LEU B C 1
ATOM 679 O O . LEU B 1 5 ? 14.824 31.013 11.154 1.00 9.00 5 LEU B O 1
ATOM 684 N N . PHE B 1 6 ? 14.177 28.872 11.471 1.00 9.77 6 PHE B N 1
ATOM 685 C CA . PHE B 1 6 ? 15.246 28.314 10.614 1.00 7.61 6 PHE B CA 1
ATOM 686 C C . PHE B 1 6 ? 14.675 27.457 9.528 1.00 8.26 6 PHE B C 1
ATOM 687 O O . PHE B 1 6 ? 13.672 26.772 9.723 1.00 10.06 6 PHE B O 1
ATOM 695 N N . GLU B 1 7 ? 15.369 27.460 8.395 1.0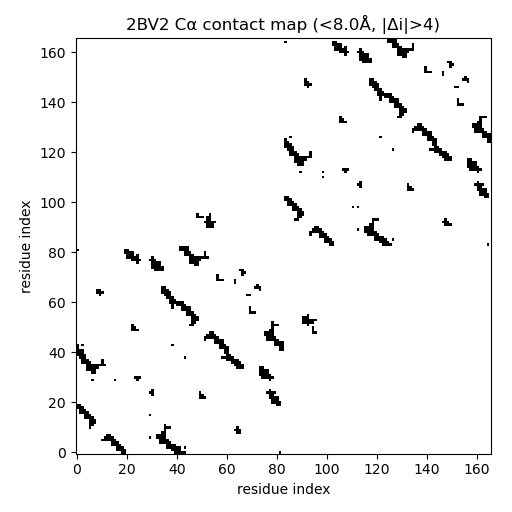0 7.26 7 GLU B N 1
ATOM 696 C CA . GLU B 1 7 ? 14.998 26.660 7.234 1.00 6.17 7 GLU B CA 1
ATOM 697 C C . GLU B 1 7 ? 15.131 25.171 7.494 1.00 5.64 7 GLU B C 1
ATOM 698 O O . GLU B 1 7 ? 14.257 24.380 7.080 1.00 10.46 7 GLU B O 1
ATOM 704 N N . ASP B 1 8 ? 16.233 24.785 8.135 1.00 7.66 8 ASP B N 1
ATOM 705 C CA . ASP B 1 8 ? 16.536 23.394 8.324 1.00 9.44 8 ASP B CA 1
ATOM 706 C C . ASP B 1 8 ? 16.384 22.997 9.800 1.00 9.16 8 ASP B C 1
ATOM 707 O O . ASP B 1 8 ? 16.382 23.834 10.715 1.00 8.34 8 ASP B O 1
ATOM 712 N N . VAL B 1 9 ? 16.256 21.706 10.042 1.00 8.45 9 VAL B N 1
ATOM 713 C CA . VAL B 1 9 ? 16.196 21.204 11.423 1.00 7.49 9 VAL B CA 1
ATOM 714 C C . VAL B 1 9 ? 17.497 21.534 12.146 1.00 7.29 9 VAL B C 1
ATOM 715 O O . VAL B 1 9 ? 18.507 21.836 11.498 1.00 9.75 9 VAL B O 1
ATOM 719 N N . GLU B 1 10 ? 17.463 21.487 13.480 1.00 8.86 10 GLU B N 1
ATOM 720 C CA . GLU B 1 10 ? 18.656 21.736 14.294 1.00 6.99 10 GLU B CA 1
ATOM 721 C C . GLU B 1 10 ? 19.283 23.108 13.998 1.00 9.10 10 GLU B C 1
ATOM 722 O O . GLU B 1 10 ? 20.506 23.298 14.104 1.00 11.27 10 GLU B O 1
ATOM 728 N N . PHE B 1 11 ? 18.440 24.082 13.675 1.00 10.28 11 PHE B N 1
ATOM 729 C CA . PHE B 1 11 ? 18.873 25.488 13.586 1.00 11.08 11 PHE B CA 1
ATOM 730 C C . PHE B 1 11 ? 19.860 25.729 12.455 1.00 11.51 11 PHE B C 1
ATOM 731 O O . PHE B 1 11 ? 20.728 26.605 12.554 1.00 11.68 11 PHE B O 1
ATOM 739 N N . GLY B 1 12 ? 19.682 24.972 11.361 1.00 10.25 12 GLY B N 1
ATOM 740 C CA . GLY B 1 12 ? 20.511 25.132 10.171 1.00 11.69 12 GLY B CA 1
ATOM 741 C C . GLY B 1 12 ? 19.832 25.874 9.049 1.00 8.12 12 GLY B C 1
ATOM 742 O O . GLY B 1 12 ? 18.644 26.157 9.104 1.00 9.05 12 GLY B O 1
ATOM 743 N N . GLY B 1 13 ? 20.595 26.161 7.997 1.00 11.28 13 GLY B N 1
ATOM 744 C CA . GLY B 1 13 ? 20.057 26.898 6.851 1.00 13.70 13 GLY B CA 1
ATOM 745 C C . GLY B 1 13 ? 19.775 28.362 7.156 1.00 11.47 13 GLY B C 1
ATOM 746 O O . GLY B 1 13 ? 20.341 28.929 8.070 1.00 13.01 13 GLY B O 1
ATOM 747 N N . LYS B 1 14 ? 18.902 28.961 6.347 1.00 9.50 14 LYS B N 1
ATOM 748 C CA . LYS B 1 14 ? 18.55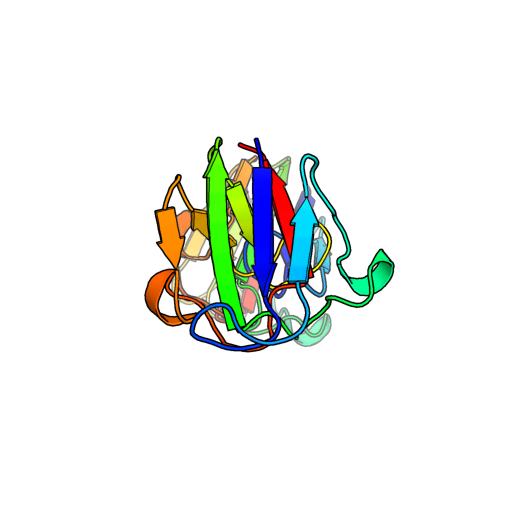5 30.370 6.432 1.00 10.13 14 LYS B CA 1
ATOM 749 C C . LYS B 1 14 ? 17.797 30.626 7.715 1.00 9.35 14 LYS B C 1
ATOM 750 O O . LYS B 1 14 ? 16.956 29.820 8.095 1.00 8.75 14 LYS B O 1
ATOM 756 N N . LYS B 1 15 ? 18.057 31.747 8.359 1.00 8.34 15 LYS B N 1
ATOM 757 C CA . LYS B 1 15 ? 17.340 32.076 9.590 1.00 8.23 15 LYS B CA 1
ATOM 758 C C . LYS B 1 15 ? 16.670 33.448 9.456 1.00 7.55 15 LYS B C 1
ATOM 759 O O . LYS B 1 15 ? 17.084 34.285 8.655 1.00 10.06 15 LYS B O 1
ATOM 765 N N . LEU B 1 16 ? 15.651 33.656 10.274 1.00 9.44 16 LEU B N 1
ATOM 766 C CA . LEU B 1 16 ? 14.875 34.866 10.302 1.00 7.02 16 LEU B CA 1
ATOM 767 C C . LEU B 1 16 ? 14.576 35.123 11.766 1.00 9.36 16 LEU B C 1
ATOM 768 O O . LEU B 1 16 ? 13.977 34.281 12.417 1.00 12.52 16 LEU B O 1
ATOM 773 N N . GLU B 1 17 ? 15.021 36.265 12.290 1.00 9.97 17 GLU B N 1
ATOM 774 C CA . GLU B 1 17 ? 14.643 36.688 13.628 1.00 8.64 17 GLU B CA 1
ATOM 775 C C . GLU B 1 17 ? 13.473 37.657 13.550 1.00 13.72 17 GLU B C 1
ATOM 776 O O . GLU B 1 17 ? 13.428 38.526 12.677 1.00 13.72 17 GLU B O 1
ATOM 782 N N . LEU B 1 18 ? 12.537 37.507 14.488 1.00 10.49 18 LEU B N 1
ATOM 783 C CA . LEU B 1 18 ? 11.366 38.363 14.543 1.00 9.59 18 LEU B CA 1
ATOM 784 C C . LEU B 1 18 ? 11.108 38.797 15.963 1.00 10.33 18 LEU B C 1
ATOM 785 O O . LEU B 1 18 ? 11.320 38.024 16.890 1.00 12.73 18 LEU B O 1
ATOM 790 N N . GLU B 1 19 ? 10.648 40.034 16.130 1.00 10.71 19 GLU B N 1
ATOM 791 C CA . GLU B 1 19 ? 10.272 40.543 17.451 1.00 11.03 19 GLU B CA 1
ATOM 792 C C . GLU B 1 19 ? 8.861 41.103 17.429 1.00 9.96 19 GLU B C 1
ATOM 793 O O . GLU B 1 19 ? 8.423 41.762 18.370 1.00 12.11 19 GLU B O 1
ATOM 799 N N . THR B 1 20 ? 8.131 40.783 16.371 1.00 11.46 20 THR B N 1
ATOM 800 C CA . THR B 1 20 ? 6.752 41.193 16.217 1.00 12.66 20 THR B CA 1
ATOM 801 C C . THR B 1 20 ? 5.982 40.066 15.567 1.00 13.23 20 THR B C 1
ATOM 802 O O . THR B 1 20 ? 6.572 39.198 14.953 1.00 12.62 20 THR B O 1
ATOM 806 N N . SER B 1 21 ? 4.664 40.110 15.698 1.00 11.64 21 SER B N 1
ATOM 807 C CA . SER B 1 21 ? 3.766 39.217 14.986 1.00 13.86 21 SER B CA 1
ATOM 808 C C . SER B 1 21 ? 3.916 39.425 13.471 1.00 13.53 21 SER B C 1
ATOM 809 O O . SER B 1 21 ? 4.195 40.543 13.016 1.00 13.08 21 SER B O 1
ATOM 812 N N . VAL B 1 22 ? 3.750 38.343 12.708 1.00 11.93 22 VAL B N 1
ATOM 813 C CA . VAL B 1 22 ? 3.790 38.378 11.247 1.00 11.13 22 VAL B CA 1
ATOM 814 C C . VAL B 1 22 ? 2.631 37.544 10.747 1.00 9.96 22 VAL B C 1
ATOM 815 O O . VAL B 1 22 ? 2.625 36.312 10.929 1.00 11.26 22 VAL B O 1
ATOM 819 N N . SER B 1 23 ? 1.654 38.212 10.134 1.00 10.12 23 SER B N 1
ATOM 820 C CA . SER B 1 23 ? 0.455 37.557 9.598 1.00 9.86 23 SER B CA 1
ATOM 821 C C . SER B 1 23 ? 0.722 36.671 8.378 1.00 11.07 23 SER B C 1
ATOM 822 O O . SER B 1 23 ? -0.061 35.772 8.105 1.00 13.66 23 SER B O 1
ATOM 825 N N . ASP B 1 24 ? 1.787 36.959 7.630 1.00 9.98 24 ASP B N 1
ATOM 826 C CA . ASP B 1 24 ? 2.074 36.239 6.401 1.00 11.72 24 ASP B CA 1
ATOM 827 C C . ASP B 1 24 ? 3.576 36.153 6.210 1.00 13.07 24 ASP B C 1
ATOM 828 O O . ASP B 1 24 ? 4.212 37.115 5.774 1.00 12.19 24 ASP B O 1
ATOM 833 N N . LEU B 1 25 ? 4.141 34.992 6.511 1.00 11.63 25 LEU B N 1
ATOM 834 C CA . LEU B 1 25 ? 5.589 34.811 6.421 1.00 10.31 25 LEU B CA 1
ATOM 835 C C . LEU B 1 25 ? 6.150 34.963 5.006 1.00 8.90 25 LEU B C 1
ATOM 836 O O . LEU B 1 25 ? 7.359 35.074 4.850 1.00 9.29 25 LEU B O 1
ATOM 841 N N . ASN B 1 26 ? 5.281 34.966 3.993 1.00 9.61 26 ASN B N 1
ATOM 842 C CA . ASN B 1 26 ? 5.705 35.183 2.615 1.00 11.51 26 ASN B CA 1
ATOM 843 C C . ASN B 1 26 ? 6.414 36.506 2.444 1.00 12.48 26 ASN B C 1
ATOM 844 O O . ASN B 1 26 ? 7.263 36.621 1.591 1.00 14.72 26 ASN B O 1
ATOM 849 N N . VAL B 1 27 ? 6.054 37.500 3.260 1.00 14.12 27 VAL B N 1
ATOM 850 C CA . VAL B 1 27 ? 6.663 38.821 3.162 1.00 15.59 27 VAL B CA 1
ATOM 851 C C . VAL B 1 27 ? 8.148 38.771 3.513 1.00 15.42 27 VAL B C 1
ATOM 852 O O . VAL B 1 27 ? 8.903 39.636 3.080 1.00 16.24 27 VAL B O 1
ATOM 856 N N . HIS B 1 28 ? 8.560 37.759 4.277 1.00 11.10 28 HIS B N 1
ATOM 857 C CA . HIS B 1 28 ? 9.988 37.553 4.580 1.00 11.55 28 HIS B CA 1
ATOM 858 C C . HIS B 1 28 ? 10.614 36.376 3.815 1.00 10.63 28 HIS B C 1
ATOM 859 O O . HIS B 1 28 ? 11.750 35.984 4.081 1.00 12.42 28 HIS B O 1
ATOM 866 N N . GLY B 1 29 ? 9.870 35.813 2.871 1.00 8.75 29 GLY B N 1
ATOM 867 C CA . GLY B 1 29 ? 10.324 34.611 2.142 1.00 8.82 29 GLY B CA 1
ATOM 868 C C . GLY B 1 29 ? 10.399 33.346 2.995 1.00 11.60 29 GLY B C 1
ATOM 869 O O . GLY B 1 29 ? 11.183 32.432 2.709 1.00 13.05 29 GLY B O 1
ATOM 870 N N . PHE B 1 30 ? 9.586 33.280 4.043 1.00 11.20 30 PHE B N 1
ATOM 871 C CA . PHE B 1 30 ? 9.695 32.177 4.980 1.00 9.78 30 PHE B CA 1
ATOM 872 C C . PHE B 1 30 ? 8.457 31.338 5.124 1.00 11.11 30 PHE B C 1
ATOM 873 O O . PHE B 1 30 ? 8.325 30.621 6.106 1.00 14.85 30 PHE B O 1
ATOM 881 N N . ASN B 1 31 ? 7.537 31.449 4.167 1.00 9.19 31 ASN B N 1
ATOM 882 C CA . ASN B 1 31 ? 6.372 30.609 4.149 1.00 9.17 31 ASN B CA 1
ATOM 883 C C . ASN B 1 31 ? 6.686 29.153 3.767 1.00 8.35 31 ASN B C 1
ATOM 884 O O . ASN B 1 31 ? 7.359 28.872 2.771 1.00 9.99 31 ASN B O 1
ATOM 889 N N . ASP B 1 32 ? 6.175 28.235 4.571 1.00 10.02 32 ASP B N 1
ATOM 890 C CA . ASP B 1 32 ? 6.286 26.803 4.316 1.00 8.37 32 ASP B CA 1
ATOM 891 C C . ASP B 1 32 ? 7.723 26.344 4.104 1.00 7.93 32 ASP B C 1
ATOM 892 O O . ASP B 1 32 ? 7.996 25.513 3.221 1.00 10.89 32 ASP B O 1
ATOM 897 N N . ILE B 1 33 ? 8.639 26.864 4.923 1.00 8.75 33 ILE B N 1
ATOM 898 C CA . ILE B 1 33 ? 9.995 26.333 4.966 1.00 10.11 33 ILE B CA 1
ATOM 899 C C . ILE B 1 33 ? 10.540 26.059 6.364 1.00 8.11 33 ILE B C 1
ATOM 900 O O . ILE B 1 33 ? 11.603 25.417 6.491 1.00 9.72 33 ILE B O 1
ATOM 905 N N . VAL B 1 34 ? 9.858 26.512 7.409 1.00 7.95 34 VAL B N 1
ATOM 906 C CA . VAL B 1 34 ? 10.439 26.402 8.748 1.00 6.56 34 VAL B CA 1
ATOM 907 C C . VAL B 1 34 ? 10.487 24.952 9.230 1.00 7.75 34 VAL B C 1
ATOM 908 O O . VAL B 1 34 ? 9.507 24.238 9.168 1.00 9.60 34 VAL B O 1
ATOM 912 N N . SER B 1 35 ? 11.663 24.557 9.721 1.00 8.39 35 SER B N 1
ATOM 913 C CA . SER B 1 35 ? 11.903 23.224 10.220 1.00 9.50 35 SER B CA 1
ATOM 914 C C . SER B 1 35 ? 12.500 23.211 11.616 1.00 7.06 35 SER B C 1
ATOM 915 O O . SER B 1 35 ? 12.506 22.165 12.240 1.00 7.43 35 SER B O 1
ATOM 918 N N . SER B 1 36 ? 12.960 24.353 12.124 1.00 9.92 36 SER B N 1
ATOM 919 C CA . SER B 1 36 ? 13.269 24.476 13.550 1.00 7.95 36 SER B CA 1
ATOM 920 C C . SER B 1 36 ? 13.094 25.929 14.000 1.00 9.41 36 SER B C 1
ATOM 921 O O . SER B 1 36 ? 13.023 26.841 13.175 1.00 7.99 36 SER B O 1
ATOM 924 N N . ILE B 1 37 ? 13.008 26.108 15.317 1.00 8.28 37 ILE B N 1
ATOM 925 C CA . ILE B 1 37 ? 12.668 27.388 15.944 1.00 6.72 37 ILE B CA 1
ATOM 926 C C . ILE B 1 37 ? 13.418 27.523 17.248 1.00 6.01 37 ILE B C 1
ATOM 927 O O . ILE B 1 37 ? 13.542 26.555 17.988 1.00 9.15 37 ILE B O 1
ATOM 932 N N . ILE B 1 38 ? 13.859 28.741 17.549 1.00 10.04 38 ILE B N 1
ATOM 933 C CA . ILE B 1 38 ? 14.271 29.101 18.883 1.00 11.76 38 ILE B CA 1
ATOM 934 C C . ILE B 1 38 ? 13.446 30.294 19.341 1.00 10.40 38 ILE B C 1
ATOM 935 O O . ILE B 1 38 ? 13.369 31.310 18.654 1.00 11.15 38 ILE B O 1
ATOM 940 N N . VAL B 1 39 ? 12.810 30.142 20.496 1.00 8.36 39 VAL B N 1
ATOM 941 C CA . VAL B 1 39 ? 12.178 31.259 21.204 1.00 8.57 39 VAL B CA 1
ATOM 942 C C . VAL B 1 39 ? 13.143 31.729 22.282 1.00 8.95 39 VAL B C 1
ATOM 943 O O . VAL B 1 39 ? 13.517 30.968 23.169 1.00 11.44 39 VAL B O 1
ATOM 947 N N . GLU B 1 40 ? 13.547 32.990 22.199 1.00 10.74 40 GLU B N 1
ATOM 948 C CA . GLU B 1 40 ? 14.485 33.553 23.168 1.00 12.38 40 GLU B CA 1
ATOM 949 C C . GLU B 1 40 ? 13.778 34.234 24.320 1.00 10.94 40 GLU B C 1
ATOM 950 O O . GLU B 1 40 ? 14.291 34.261 25.436 1.00 16.92 40 GLU B O 1
ATOM 956 N N . SER B 1 41 ? 12.603 34.791 24.044 1.00 10.72 41 SER B N 1
ATOM 957 C CA . SER B 1 41 ? 11.840 35.475 25.071 1.00 7.94 41 SER B CA 1
ATOM 958 C C . SER B 1 41 ? 10.417 35.651 24.604 1.00 7.27 41 SER B C 1
ATOM 959 O O . SER B 1 41 ? 10.170 35.770 23.416 1.00 10.21 41 SER B O 1
ATOM 962 N N . GLY B 1 42 ? 9.495 35.656 25.563 1.00 11.25 42 GLY B N 1
ATOM 963 C CA . GLY B 1 42 ? 8.079 35.802 25.296 1.00 10.93 42 GLY B CA 1
ATOM 964 C C . GLY B 1 42 ? 7.420 34.489 24.928 1.00 12.16 42 GLY B C 1
ATOM 965 O O . GLY B 1 42 ? 8.088 33.501 24.610 1.00 12.58 42 GLY B O 1
ATOM 966 N N . THR B 1 43 ? 6.097 34.494 24.964 1.00 11.91 43 THR B N 1
ATOM 967 C CA . THR B 1 43 ? 5.296 33.381 24.483 1.00 10.71 43 THR B CA 1
ATOM 968 C C . THR B 1 43 ? 4.857 33.704 23.057 1.00 12.15 43 THR B C 1
ATOM 969 O O . THR B 1 43 ? 4.441 34.830 22.761 1.00 12.75 43 THR B O 1
ATOM 973 N N . TRP B 1 44 ? 4.981 32.708 22.177 1.00 10.31 44 TRP B N 1
ATOM 974 C CA . TRP B 1 44 ? 4.632 32.838 20.770 1.00 10.69 44 TRP B CA 1
ATOM 975 C C . TRP B 1 44 ? 3.654 31.760 20.350 1.00 10.00 44 TRP B C 1
ATOM 976 O O . TRP B 1 44 ? 3.768 30.611 20.762 1.00 11.58 44 TRP B O 1
ATOM 987 N N . PHE B 1 45 ? 2.664 32.137 19.555 1.00 10.20 45 PHE B N 1
ATOM 988 C CA . PHE B 1 45 ? 1.846 31.157 18.864 1.00 13.02 45 PHE B CA 1
ATOM 989 C C . PHE B 1 45 ? 2.271 31.136 17.408 1.00 12.85 45 PHE B C 1
ATOM 990 O O . PHE B 1 45 ? 2.391 32.183 16.775 1.00 11.78 45 PHE B O 1
ATOM 998 N N . VAL B 1 46 ? 2.493 29.931 16.888 1.00 11.21 46 VAL B N 1
ATOM 999 C CA . VAL B 1 46 ? 2.906 29.737 15.511 1.00 11.54 46 VAL B CA 1
ATOM 1000 C C . VAL B 1 46 ? 1.833 28.917 14.800 1.00 11.51 46 VAL B C 1
ATOM 1001 O O . VAL B 1 46 ? 1.260 27.997 15.383 1.00 10.45 46 VAL B O 1
ATOM 1005 N N . PHE B 1 47 ? 1.555 29.268 13.551 1.00 8.41 47 PHE B N 1
ATOM 1006 C CA . PHE B 1 47 ? 0.378 28.770 12.840 1.00 9.97 47 PHE B CA 1
ATOM 1007 C C . PHE B 1 47 ? 0.752 28.204 11.472 1.00 12.00 47 PHE B C 1
ATOM 1008 O O . PHE B 1 47 ? 1.612 28.756 10.786 1.00 10.87 47 PHE B O 1
ATOM 1016 N N . ASP B 1 48 ? 0.052 27.147 11.058 1.00 13.61 48 ASP B N 1
ATOM 1017 C CA . ASP B 1 48 ? 0.285 26.524 9.746 1.00 10.81 48 ASP B CA 1
ATOM 1018 C C . ASP B 1 48 ? -0.448 27.227 8.583 1.00 9.75 48 ASP B C 1
ATOM 1019 O O . ASP B 1 48 ? -0.237 26.884 7.437 1.00 11.17 48 ASP B O 1
ATOM 1024 N N . ASP B 1 49 ? -1.285 28.212 8.883 1.00 12.71 49 ASP B N 1
ATOM 1025 C CA . ASP B 1 49 ? -1.948 28.993 7.858 1.00 11.95 49 ASP B CA 1
ATOM 1026 C C . ASP B 1 49 ? -1.729 30.473 8.130 1.00 13.85 49 ASP B C 1
ATOM 1027 O O . ASP B 1 49 ? -1.364 30.883 9.246 1.00 11.96 49 ASP B O 1
ATOM 1032 N N . GLU B 1 50 ? -1.947 31.261 7.086 1.00 15.73 50 GLU B N 1
ATOM 1033 C CA . GLU B 1 50 ? -1.840 32.715 7.125 1.00 14.73 50 GLU B CA 1
ATOM 1034 C C . GLU B 1 50 ? -2.863 33.351 8.084 1.00 12.07 50 GLU B C 1
ATOM 1035 O O . GLU B 1 50 ? -3.912 32.779 8.359 1.00 15.44 50 GLU B O 1
ATOM 1038 N N . GLY B 1 51 ? -2.549 34.534 8.590 1.00 13.88 51 GLY B N 1
ATOM 1039 C CA . GLY B 1 51 ? -3.473 35.290 9.436 1.00 9.66 51 GLY B CA 1
ATOM 1040 C C . GLY B 1 51 ? -3.891 34.581 10.705 1.00 10.09 51 GLY B C 1
ATOM 1041 O O . GLY B 1 51 ? -5.045 34.653 11.104 1.00 14.24 51 GLY B O 1
ATOM 1042 N N . PHE B 1 52 ? -2.945 33.888 11.333 1.00 13.38 52 PHE B N 1
ATOM 1043 C CA . PHE B 1 52 ? -3.167 33.275 12.632 1.00 12.53 52 PHE B CA 1
ATOM 1044 C C . PHE B 1 52 ? -4.359 32.305 12.614 1.00 11.92 52 PHE B C 1
ATOM 1045 O O . PHE B 1 52 ? -5.214 32.330 13.507 1.00 17.03 52 PHE B O 1
ATOM 1053 N N . SER B 1 53 ? -4.381 31.445 11.592 1.00 12.76 53 SER B N 1
ATOM 1054 C CA . SER B 1 53 ? -5.360 30.387 11.467 1.00 12.82 53 SER B CA 1
ATOM 1055 C C . SER B 1 53 ? -4.638 29.092 11.117 1.00 16.39 53 SER B C 1
ATOM 1056 O O . SER B 1 53 ? -3.417 29.086 10.949 1.00 11.49 53 SER B O 1
ATOM 1059 N N . GLY B 1 54 ? -5.393 27.997 11.014 1.00 14.94 54 GLY B N 1
ATOM 1060 C CA . GLY B 1 54 ? -4.815 26.677 10.817 1.00 13.84 54 GLY B CA 1
ATOM 1061 C C . GLY B 1 54 ? -4.359 26.101 12.138 1.00 12.28 54 GLY B C 1
ATOM 1062 O O . GLY B 1 54 ? -4.503 26.747 13.171 1.00 16.51 54 GLY B O 1
ATOM 1063 N N . PRO B 1 55 ? -3.789 24.883 12.105 1.00 14.65 55 PRO B N 1
ATOM 1064 C CA . PRO B 1 55 ? -3.173 24.275 13.272 1.00 13.87 55 PRO B CA 1
ATOM 1065 C C . PRO B 1 55 ? -2.234 25.258 13.942 1.00 14.67 55 PRO B C 1
ATOM 1066 O O . PRO B 1 55 ? -1.449 25.926 13.250 1.00 13.17 55 PRO B O 1
ATOM 1070 N N . SER B 1 56 ? -2.352 25.363 15.264 1.00 11.96 56 SER B N 1
ATOM 1071 C CA . SER B 1 56 ? -1.556 26.293 16.053 1.00 10.78 56 SER B CA 1
ATOM 1072 C C . SER B 1 56 ? -0.774 25.585 17.144 1.00 11.96 56 SER B C 1
ATOM 1073 O O . SER B 1 56 ? -1.188 24.536 17.647 1.00 12.73 56 SER B O 1
ATOM 1076 N N . TYR B 1 57 ? 0.331 26.210 17.537 1.00 9.32 57 TYR B N 1
ATOM 1077 C CA . TYR B 1 57 ? 1.240 25.674 18.536 1.00 12.42 57 TYR B CA 1
ATOM 1078 C C . TYR B 1 57 ? 1.758 26.785 19.438 1.00 12.42 57 TYR B C 1
ATOM 1079 O O . TYR B 1 57 ? 2.155 27.845 18.956 1.00 13.61 57 TYR B O 1
ATOM 1088 N N . LYS B 1 58 ? 1.728 26.557 20.747 1.00 11.54 58 LYS B N 1
ATOM 1089 C CA . LYS B 1 58 ? 2.177 27.562 21.717 1.00 12.29 58 LYS B CA 1
ATOM 1090 C C . LYS B 1 58 ? 3.609 27.245 22.120 1.00 12.23 58 LYS B C 1
ATOM 1091 O O . LYS B 1 58 ? 3.904 26.121 22.533 1.00 16.01 58 LYS B O 1
ATOM 1097 N N . LEU B 1 59 ? 4.484 28.246 22.022 1.00 9.83 59 LEU B N 1
ATOM 1098 C CA . LEU B 1 59 ? 5.892 28.076 22.346 1.00 8.47 59 LEU B CA 1
ATOM 1099 C C . LEU B 1 59 ? 6.387 29.127 23.297 1.00 9.30 59 LEU B C 1
ATOM 1100 O O . LEU B 1 59 ? 6.236 30.336 23.054 1.00 11.25 59 LEU B O 1
ATOM 1105 N N . THR B 1 60 ? 7.056 28.648 24.338 1.00 11.36 60 THR B N 1
ATOM 1106 C CA . THR B 1 60 ? 7.695 29.500 25.324 1.00 12.22 60 THR B CA 1
ATOM 1107 C C . THR B 1 60 ? 9.204 29.422 25.099 1.00 8.13 60 THR B C 1
ATOM 1108 O O . THR B 1 60 ? 9.672 28.646 24.258 1.00 9.72 60 THR B O 1
ATOM 1112 N N . PRO B 1 61 ? 9.986 30.252 25.805 1.00 8.42 61 PRO B N 1
ATOM 1113 C CA . PRO B 1 61 ? 11.435 30.205 25.551 1.00 12.56 61 PRO B CA 1
ATOM 1114 C C . PRO B 1 61 ? 12.076 28.813 25.637 1.00 9.38 61 PRO B C 1
ATOM 1115 O O . PRO B 1 61 ? 11.818 28.031 26.571 1.00 9.90 61 PRO B O 1
ATOM 1119 N N . GLY B 1 62 ? 12.914 28.528 24.658 1.00 10.49 62 GLY B N 1
ATOM 1120 C CA . GLY B 1 62 ? 13.489 27.212 24.507 1.00 11.44 62 GLY B CA 1
ATOM 1121 C C . GLY B 1 62 ? 13.866 26.993 23.063 1.00 10.87 62 GLY B C 1
ATOM 1122 O O . GLY B 1 62 ? 13.618 27.835 22.196 1.00 12.45 62 GLY B O 1
ATOM 1123 N N . LYS B 1 63 ? 14.495 25.857 22.827 1.00 11.43 63 LYS B N 1
ATOM 1124 C CA . LYS B 1 63 ? 14.891 25.426 21.494 1.00 9.87 63 LYS B CA 1
ATOM 1125 C C . LYS B 1 63 ? 13.892 24.388 21.015 1.00 8.38 63 LYS B C 1
ATOM 1126 O O . LYS B 1 63 ? 13.416 23.568 21.816 1.00 10.24 63 LYS B O 1
ATOM 1132 N N . TYR B 1 64 ? 13.614 24.400 19.713 1.00 8.02 64 TYR B N 1
ATOM 1133 C CA . TYR B 1 64 ? 12.709 23.447 19.102 1.00 6.30 64 TYR B CA 1
ATOM 1134 C C . TYR B 1 64 ? 13.382 22.917 17.845 1.00 8.78 64 TYR B C 1
ATOM 1135 O O . TYR B 1 64 ? 13.224 23.509 16.760 1.00 7.80 64 TYR B O 1
ATOM 1144 N N . PRO B 1 65 ? 14.167 21.834 18.001 1.00 8.93 65 PRO B N 1
ATOM 1145 C CA . PRO B 1 65 ? 15.081 21.423 16.931 1.00 9.99 65 P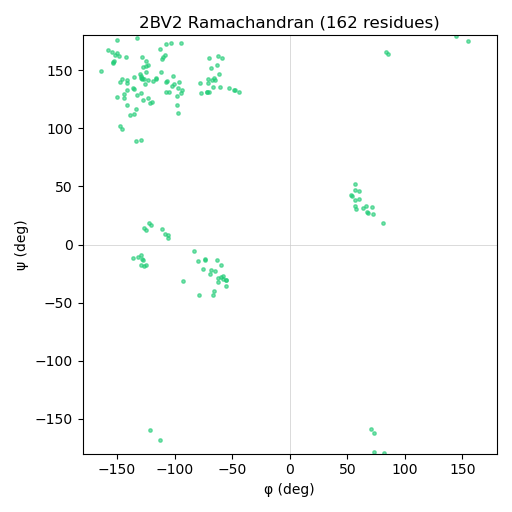RO B CA 1
ATOM 1146 C C . PRO B 1 65 ? 14.456 20.785 15.717 1.00 9.36 65 PRO B C 1
ATOM 1147 O O . PRO B 1 65 ? 15.134 20.639 14.686 1.00 8.29 65 PRO B O 1
ATOM 1151 N N . ASN B 1 66 ? 13.186 20.419 15.814 1.00 8.03 66 ASN B N 1
ATOM 1152 C CA . ASN B 1 66 ? 12.471 19.950 14.644 1.00 7.83 66 ASN B CA 1
ATOM 1153 C C . ASN B 1 66 ? 10.978 20.128 14.866 1.00 4.91 66 ASN B C 1
ATOM 1154 O O . ASN B 1 66 ? 10.558 20.408 15.990 1.00 11.72 66 ASN B O 1
ATOM 1159 N N . PRO B 1 67 ? 10.160 19.991 13.803 1.00 8.74 67 PRO B N 1
ATOM 1160 C CA . PRO B 1 67 ? 8.729 20.209 13.987 1.00 9.20 67 PRO B CA 1
ATOM 1161 C C . PRO B 1 67 ? 8.092 19.351 15.081 1.00 7.99 67 PRO B C 1
ATOM 1162 O O . PRO B 1 67 ? 7.223 19.825 15.793 1.00 11.58 67 PRO B O 1
ATOM 1166 N N . GLY B 1 68 ? 8.549 18.117 15.247 1.00 9.97 68 GLY B N 1
ATOM 1167 C CA . GLY B 1 68 ? 8.044 17.296 16.329 1.00 10.94 68 GLY B CA 1
ATOM 1168 C C . GLY B 1 68 ? 8.253 17.928 17.704 1.00 9.47 68 GLY B C 1
ATOM 1169 O O . GLY B 1 68 ? 7.517 17.631 18.643 1.00 12.33 68 GLY B O 1
ATOM 1170 N N . SER B 1 69 ? 9.270 18.774 17.834 1.00 10.70 69 SER B N 1
ATOM 1171 C CA . SER B 1 69 ? 9.531 19.460 19.085 1.00 11.09 69 SER B CA 1
ATOM 1172 C C . SER B 1 69 ? 8.394 20.386 19.513 1.00 12.05 69 SER B C 1
ATOM 1173 O O . SER B 1 69 ? 8.195 20.587 20.702 1.00 12.42 69 SER B O 1
ATOM 1176 N N . TRP B 1 70 ? 7.643 20.931 18.552 1.00 12.22 70 TRP B N 1
ATOM 1177 C CA . TRP B 1 70 ? 6.441 21.723 18.883 1.00 14.69 70 TRP B CA 1
ATOM 1178 C C . TRP B 1 70 ? 5.152 21.006 18.541 1.00 14.59 70 TRP B C 1
ATOM 1179 O O . TRP B 1 70 ? 4.077 21.591 18.634 1.00 15.42 70 TRP B O 1
ATOM 1190 N N . GLY B 1 71 ? 5.264 19.730 18.184 1.00 11.14 71 GLY B N 1
ATOM 1191 C CA . GLY B 1 71 ? 4.111 18.917 17.857 1.00 10.66 71 GLY B CA 1
ATOM 1192 C C . GLY B 1 71 ? 3.464 19.243 16.532 1.00 12.77 71 GLY B C 1
ATOM 1193 O O . GLY B 1 71 ? 2.284 18.983 16.355 1.00 13.38 71 GLY B O 1
ATOM 1194 N N . GLY B 1 72 ? 4.247 19.787 15.597 1.00 11.34 72 GLY B N 1
ATOM 1195 C CA . GLY B 1 72 ? 3.742 20.238 14.327 1.00 12.94 72 GLY B CA 1
ATOM 1196 C C . GLY B 1 72 ? 4.354 19.591 13.104 1.00 11.32 72 GLY B C 1
ATOM 1197 O O . GLY B 1 72 ? 4.955 18.519 13.172 1.00 13.68 72 GLY B O 1
ATOM 1198 N N . ASN B 1 73 ? 4.210 20.289 11.986 1.00 13.63 73 ASN B N 1
ATOM 1199 C CA . ASN B 1 73 ? 4.538 19.786 10.667 1.00 11.41 73 ASN B CA 1
ATOM 1200 C C . ASN B 1 73 ? 5.658 20.554 10.019 1.00 9.23 73 ASN B C 1
ATOM 1201 O O . ASN B 1 73 ? 5.753 21.780 10.163 1.00 13.35 73 ASN B O 1
ATOM 1206 N N . ASP B 1 74 ? 6.502 19.813 9.305 1.00 11.92 74 ASP B N 1
ATOM 1207 C CA . ASP B 1 74 ? 7.625 20.383 8.582 1.00 10.03 74 ASP B CA 1
ATOM 1208 C C . ASP B 1 74 ? 7.112 21.283 7.478 1.00 11.47 74 ASP B C 1
ATOM 1209 O O . ASP B 1 74 ? 6.079 20.981 6.865 1.00 9.26 74 ASP B O 1
ATOM 1214 N N . ASP B 1 75 ? 7.809 22.410 7.272 1.00 9.12 75 ASP B N 1
ATOM 1215 C CA . ASP B 1 75 ? 7.593 23.263 6.116 1.00 9.26 75 ASP B CA 1
ATOM 1216 C C . ASP B 1 75 ? 6.120 23.656 5.971 1.00 12.17 75 ASP B C 1
ATOM 1217 O O . ASP B 1 75 ? 5.559 23.634 4.868 1.00 11.36 75 ASP B O 1
ATOM 1222 N N . GLU B 1 76 ? 5.489 23.988 7.097 1.00 9.84 76 GLU B N 1
ATOM 1223 C CA . GLU B 1 76 ? 4.114 24.436 7.092 1.00 12.32 76 GLU B CA 1
ATOM 1224 C C . GLU B 1 76 ? 3.862 25.788 7.763 1.00 7.72 76 GLU B C 1
ATOM 1225 O O . GLU B 1 76 ? 2.808 26.371 7.516 1.00 9.97 76 GLU B O 1
ATOM 1231 N N . LEU B 1 77 ? 4.771 26.288 8.598 1.00 6.16 77 LEU B N 1
ATOM 1232 C CA . LEU B 1 77 ? 4.465 27.538 9.330 1.00 10.14 77 LEU B CA 1
ATOM 1233 C C . LEU B 1 77 ? 4.231 28.652 8.309 1.00 11.68 77 LEU B C 1
ATOM 1234 O O . LEU B 1 77 ? 4.963 28.757 7.309 1.00 11.16 77 LEU B O 1
ATOM 1239 N N . SER B 1 78 ? 3.176 29.432 8.538 1.00 11.77 78 SER B N 1
ATOM 1240 C CA . SER B 1 78 ? 2.807 30.549 7.671 1.00 9.24 78 SER B CA 1
ATOM 1241 C C . SER B 1 78 ? 2.572 31.885 8.400 1.00 9.68 78 SER B C 1
ATOM 1242 O O . SER B 1 78 ? 2.560 32.935 7.763 1.00 11.04 78 SER B O 1
ATOM 1245 N N . SER B 1 79 ? 2.371 31.852 9.716 1.00 10.28 79 SER B N 1
ATOM 1246 C CA . SER B 1 79 ? 2.230 33.080 10.499 1.00 11.10 79 SER B CA 1
ATOM 1247 C C . SER B 1 79 ? 2.676 32.802 11.934 1.00 11.15 79 SER B C 1
ATOM 1248 O O . SER B 1 79 ? 2.693 31.657 12.360 1.00 9.78 79 SER B O 1
ATOM 1251 N N . VAL B 1 80 ? 3.065 33.853 12.646 1.00 10.12 80 VAL B N 1
ATOM 1252 C CA . VAL B 1 80 ? 3.499 33.772 14.041 1.00 11.97 80 VAL B CA 1
ATOM 1253 C C . VAL B 1 80 ? 2.970 34.988 14.811 1.00 7.72 80 VAL B C 1
ATOM 1254 O O . VAL B 1 80 ? 2.949 36.107 14.281 1.00 10.38 80 VAL B O 1
ATOM 1258 N N . LYS B 1 81 ? 2.547 34.763 16.060 1.00 9.39 81 LYS B N 1
ATOM 1259 C CA . LYS B 1 81 ? 1.891 35.802 16.856 1.00 12.68 81 LYS B CA 1
ATOM 1260 C C . LYS B 1 81 ? 2.452 35.830 18.271 1.00 12.24 81 LYS B C 1
ATOM 1261 O O . LYS B 1 81 ? 2.596 34.783 18.892 1.00 11.76 81 LYS B O 1
ATOM 1267 N N . GLN B 1 82 ? 2.756 37.032 18.768 1.00 12.59 82 GLN B N 1
ATOM 1268 C CA . GLN B 1 82 ? 3.095 37.228 20.180 1.00 11.57 82 GLN B CA 1
ATOM 1269 C C . GLN B 1 82 ? 1.844 37.046 21.028 1.00 14.00 82 GLN B C 1
ATOM 1270 O O . GLN B 1 82 ? 0.748 37.498 20.645 1.00 14.92 82 GLN B O 1
ATOM 1276 N N . GLN B 1 83 ? 1.996 36.383 22.173 1.00 16.89 83 GLN B N 1
ATOM 1277 C CA . GLN B 1 83 ? 0.905 36.255 23.166 1.00 20.70 83 GLN B CA 1
ATOM 1278 C C . GLN B 1 83 ? 0.371 37.634 23.552 1.00 22.86 83 GLN B C 1
ATOM 1279 O O . GLN B 1 83 ? 1.152 38.525 23.899 1.00 25.99 83 GLN B O 1
#

CATH classification: 2.60.20.10

Nearest PDB structures (foldseek):
  2bv2-assembly2_B  TM=1.010E+00  e=4.619E-16  Ciona intestinalis
  2jdf-assembly1_A  TM=9.533E-01  e=4.666E-08  Homo sapiens
  4w9a-assembly1_A  TM=9.554E-01  e=5.230E-08  Bos taurus
  2v2u-assembly2_B  TM=9.468E-01  e=7.365E-08  Mus musculus
  1i5i-assembly1_A  TM=9.515E-01  e=9.796E-08  Bos taurus